Protein AF-A0A929K4P6-F1 (afdb_monomer)

pLDDT: mean 83.2, std 11.16, range [53.88, 97.88]

Nearest PDB structures (foldseek):
  6h2f-assembly1_I  TM=7.106E-01  e=4.261E-01  Aeromonas hydrophila subsp. hydrophila AL09-71
  7a0g-assembly1_JJJ  TM=7.271E-01  e=5.398E-01  Serratia marcescens
  7a0g-assembly1_III  TM=6.848E-01  e=7.255E-01  Serratia marcescens
  6grj-assembly1_B  TM=7.106E-01  e=1.164E+00  Aeromonas hydrophila
  6grj-assembly1_I  TM=6.570E-01  e=1.311E+00  Aeromonas hydrophila

Secondary structure (DSSP, 8-state):
-HHHHHHTT----PPP------S----S-HHHHHHHHHHHHHHHHHHH-HHHHHHHHHHHHHHHHHHHHHHHHHHHHTTS---HHHHHHHHHHHHHHHHHHHHHHHHHHHHHHHHHHHHHHTT-

Mean predicted aligned error: 12.45 Å

Solvent-accessible surface area (backbone atoms only — not comparable to full-atom values): 6879 Å² total; per-residue (Å²): 109,69,71,61,38,53,77,70,72,48,90,82,81,89,77,91,77,91,79,82,80,89,71,82,78,76,90,63,58,66,65,64,56,51,54,50,52,51,51,52,51,51,53,52,43,46,70,76,41,23,36,61,52,27,32,50,56,8,49,52,32,30,51,53,10,50,54,34,39,51,49,27,53,52,40,37,73,70,71,74,46,72,48,58,71,46,41,52,49,13,51,50,29,32,52,54,8,50,52,32,31,51,51,8,51,52,48,38,54,54,53,51,53,50,55,55,52,54,59,50,62,76,73,108

Radius of gyration: 24.53 Å; Cα contacts (8 Å, |Δi|>4): 91; chains: 1; bounding box: 63×46×62 Å

Foldseek 3Di:
DVVVCVVVVHDDDDDDDDDDPPDDDDPDDPVVVVVVVVVVVLVVCCLPQVLVSLLVQLVVLLVQLVVLVVVQVVCCVVVVHGPVVSPVSSVVSNVSSVVSNVRSVVVVVVSVVVVVVVVVVVVD

Structure (mmCIF, N/CA/C/O backbone):
data_AF-A0A929K4P6-F1
#
_entry.id   AF-A0A929K4P6-F1
#
loop_
_atom_site.group_PDB
_atom_site.id
_atom_site.type_symbol
_atom_site.label_atom_id
_atom_site.label_alt_id
_atom_site.label_comp_id
_atom_site.label_asym_id
_atom_site.label_entity_id
_atom_site.label_seq_id
_atom_site.pdbx_PDB_ins_code
_atom_site.Cartn_x
_atom_site.Cartn_y
_atom_site.Cartn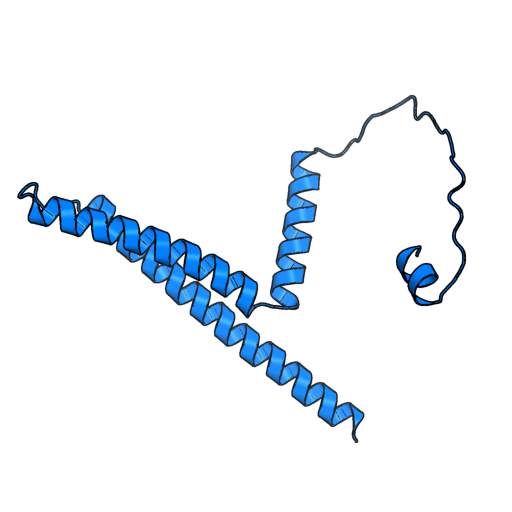_z
_atom_site.occupancy
_atom_site.B_iso_or_equiv
_atom_site.auth_seq_id
_atom_site.auth_comp_id
_atom_site.auth_asym_id
_atom_site.auth_atom_id
_atom_site.pdbx_PDB_model_num
ATOM 1 N N . MET A 1 1 ? -31.227 3.322 16.345 1.00 60.78 1 MET A N 1
ATOM 2 C CA . MET A 1 1 ? -32.558 3.074 16.945 1.00 60.78 1 MET A CA 1
ATOM 3 C C . MET A 1 1 ? -33.357 2.072 16.121 1.00 60.78 1 MET A C 1
ATOM 5 O O . MET A 1 1 ? -33.626 1.005 16.651 1.00 60.78 1 MET A O 1
ATOM 9 N N . ILE A 1 2 ? -33.611 2.322 14.829 1.00 78.75 2 ILE A N 1
ATOM 10 C CA . ILE A 1 2 ? -34.329 1.381 13.936 1.00 78.75 2 ILE A CA 1
ATOM 11 C C . ILE A 1 2 ? -33.655 -0.003 13.882 1.00 78.75 2 ILE A C 1
ATOM 13 O O . ILE A 1 2 ? -34.293 -1.013 14.146 1.00 78.75 2 ILE A O 1
ATOM 17 N N . TYR A 1 3 ? -32.331 -0.038 13.702 1.00 79.75 3 TYR A N 1
ATOM 18 C CA . TYR A 1 3 ? -31.545 -1.281 13.723 1.00 79.75 3 TYR A CA 1
ATOM 19 C C . TYR A 1 3 ? -31.709 -2.116 15.012 1.00 79.75 3 TYR A C 1
ATOM 21 O O . TYR A 1 3 ? -31.712 -3.344 14.975 1.00 79.75 3 TYR A O 1
ATOM 29 N N . LEU A 1 4 ? -31.851 -1.465 16.175 1.00 82.19 4 LEU A N 1
ATOM 30 C CA . LEU A 1 4 ? -32.045 -2.170 17.447 1.00 82.19 4 LEU A CA 1
ATOM 31 C C . LEU A 1 4 ? -33.459 -2.755 17.555 1.00 82.19 4 LEU A C 1
ATOM 33 O O . LEU A 1 4 ? -33.615 -3.838 18.115 1.00 82.19 4 LEU A O 1
ATOM 37 N N . ALA A 1 5 ? -34.459 -2.042 17.031 1.00 80.06 5 ALA A N 1
ATOM 38 C CA . ALA A 1 5 ? -35.856 -2.458 17.035 1.00 80.06 5 ALA A CA 1
ATOM 39 C C . ALA A 1 5 ? -36.081 -3.681 16.131 1.00 80.06 5 ALA A C 1
ATOM 41 O O . ALA A 1 5 ? -36.715 -4.646 16.553 1.00 80.06 5 ALA A O 1
ATOM 42 N N . GLU A 1 6 ? -35.457 -3.695 14.951 1.00 81.81 6 GLU A N 1
ATOM 43 C CA . GLU A 1 6 ? -35.476 -4.839 14.034 1.00 81.81 6 GLU A CA 1
ATOM 44 C C . GLU A 1 6 ? -34.828 -6.081 14.663 1.00 81.81 6 GLU A C 1
ATOM 46 O O . GLU A 1 6 ? -35.402 -7.169 14.643 1.00 81.81 6 GLU A O 1
ATOM 51 N N . LYS A 1 7 ? -33.679 -5.911 15.334 1.00 86.81 7 LYS A N 1
ATOM 52 C CA . LYS A 1 7 ? -32.985 -7.010 16.024 1.00 86.81 7 LYS A CA 1
ATOM 53 C C . LYS A 1 7 ? -33.816 -7.648 17.152 1.00 86.81 7 LYS A C 1
ATOM 55 O O . LYS A 1 7 ? -33.564 -8.795 17.507 1.00 86.81 7 LYS A O 1
ATOM 60 N N . HIS A 1 8 ? -34.791 -6.925 17.706 1.00 89.62 8 HIS A N 1
ATOM 61 C CA . HIS A 1 8 ? -35.705 -7.410 18.749 1.00 89.62 8 HIS A CA 1
ATOM 62 C C . HIS A 1 8 ? -37.107 -7.755 18.211 1.00 89.62 8 HIS A C 1
ATOM 64 O O . HIS A 1 8 ? -38.025 -7.968 19.000 1.00 89.62 8 HIS A O 1
ATOM 70 N N . GLY A 1 9 ? -37.287 -7.819 16.886 1.00 86.50 9 GLY A N 1
ATOM 71 C CA . GLY A 1 9 ? -38.547 -8.230 16.258 1.00 86.50 9 GLY A CA 1
ATOM 72 C C . GLY A 1 9 ? -39.690 -7.222 16.409 1.00 86.50 9 GLY A C 1
ATOM 73 O O . GLY A 1 9 ? -40.858 -7.593 16.303 1.00 86.50 9 GLY A O 1
ATOM 74 N N . LEU A 1 10 ? -39.378 -5.952 16.674 1.00 87.38 10 LEU A N 1
ATOM 75 C CA . LEU A 1 10 ? -40.381 -4.906 16.833 1.00 87.38 10 LEU A CA 1
ATOM 76 C C . LEU A 1 10 ? -40.861 -4.405 15.467 1.00 87.38 10 LEU A C 1
ATOM 78 O O . LEU A 1 10 ? -40.076 -4.140 14.554 1.00 87.38 10 LEU A O 1
ATOM 82 N N . LYS A 1 11 ? -42.181 -4.256 15.333 1.00 81.81 11 LYS A N 1
ATOM 83 C CA . LYS A 1 11 ? -42.820 -3.772 14.109 1.00 81.81 11 LYS A CA 1
ATOM 84 C C . LYS A 1 11 ? -42.604 -2.263 13.994 1.00 81.81 11 LYS A C 1
ATOM 86 O O . LYS A 1 11 ? -43.026 -1.513 14.870 1.00 81.81 11 LYS A O 1
ATOM 91 N N . THR A 1 12 ? -41.949 -1.831 12.922 1.00 80.81 12 THR A N 1
ATOM 92 C CA . THR A 1 12 ? -41.622 -0.417 12.698 1.00 80.81 12 THR A CA 1
ATOM 93 C C . THR A 1 12 ? -42.494 0.122 11.567 1.00 80.81 12 THR A C 1
ATOM 95 O O . THR A 1 12 ? -42.672 -0.552 10.555 1.00 80.81 12 THR A O 1
ATOM 98 N N . ILE A 1 13 ? -43.064 1.310 11.752 1.00 85.00 13 ILE A N 1
ATOM 99 C CA . ILE A 1 13 ? -43.813 2.046 10.731 1.00 85.00 13 ILE A CA 1
ATOM 100 C C . ILE A 1 13 ? -43.162 3.418 10.585 1.00 85.00 13 ILE A C 1
ATOM 102 O O . ILE A 1 13 ? -43.015 4.141 11.568 1.00 85.00 13 ILE A O 1
ATOM 106 N N . GLU A 1 14 ? -42.754 3.758 9.366 1.00 79.69 14 GLU A N 1
ATOM 107 C CA . GLU A 1 14 ? -42.312 5.110 9.039 1.00 79.69 14 GLU A CA 1
ATOM 108 C C . GLU A 1 14 ? -43.537 5.951 8.687 1.00 79.69 14 GLU A C 1
ATOM 110 O O . GLU A 1 14 ? -44.310 5.611 7.791 1.00 79.69 14 GLU A O 1
ATOM 115 N N . VAL A 1 15 ? -43.735 7.037 9.429 1.00 85.38 15 VAL A N 1
ATOM 116 C CA . VAL A 1 15 ? -44.762 8.032 9.130 1.00 85.38 15 VAL A CA 1
ATOM 117 C C . VAL A 1 15 ? -44.077 9.145 8.339 1.00 85.38 15 VAL A C 1
ATOM 119 O O . VAL A 1 15 ? -43.121 9.726 8.855 1.00 85.38 15 VAL A O 1
ATOM 122 N N . PRO A 1 16 ? -44.507 9.441 7.101 1.00 74.38 16 PRO A N 1
ATOM 123 C CA . PRO A 1 16 ? -43.913 10.519 6.326 1.00 74.38 16 PRO A CA 1
ATOM 124 C C . PRO A 1 16 ? -44.224 11.862 6.992 1.00 74.38 16 PRO A C 1
ATOM 126 O O . PRO A 1 16 ? -45.382 12.178 7.264 1.00 74.38 16 PRO A O 1
ATOM 129 N N . ILE A 1 17 ? -43.183 12.649 7.251 1.00 75.38 17 ILE A N 1
ATOM 130 C CA . ILE A 1 17 ? -43.285 14.009 7.781 1.00 75.38 17 ILE A CA 1
ATOM 131 C C . ILE A 1 17 ? -42.775 14.943 6.685 1.00 75.38 17 ILE A C 1
ATOM 133 O O . ILE A 1 17 ? -41.642 14.801 6.228 1.00 75.38 17 ILE A O 1
ATOM 137 N N . THR A 1 18 ? -43.615 15.881 6.250 1.00 69.12 18 THR A N 1
ATOM 138 C CA . THR A 1 18 ? -43.253 16.883 5.241 1.00 69.12 18 THR A CA 1
ATOM 139 C C . THR A 1 18 ? -42.921 18.192 5.946 1.00 69.12 18 THR A C 1
ATOM 141 O O . THR A 1 18 ? -43.794 19.032 6.141 1.00 69.12 18 THR A O 1
ATOM 144 N N . GLU A 1 19 ? -41.660 18.370 6.336 1.00 70.38 19 GLU A N 1
ATOM 145 C CA . GLU A 1 19 ? -41.123 19.682 6.709 1.00 70.38 19 GLU A CA 1
ATOM 146 C C . GLU A 1 19 ? -40.286 20.221 5.552 1.00 70.38 19 GLU A C 1
ATOM 148 O O . GLU A 1 19 ? -39.235 19.683 5.207 1.00 70.38 19 GLU A O 1
ATOM 153 N N . ILE A 1 20 ? -40.781 21.284 4.921 1.00 63.56 20 ILE A N 1
ATOM 154 C CA . ILE A 1 20 ? -40.048 22.009 3.887 1.00 63.56 20 ILE A CA 1
ATOM 155 C C . ILE A 1 20 ? -39.247 23.090 4.611 1.00 63.56 20 ILE A C 1
ATOM 157 O O . ILE A 1 20 ? -39.801 24.107 5.021 1.00 63.56 20 ILE A O 1
ATOM 161 N N . TYR A 1 21 ? -37.951 22.855 4.802 1.00 64.69 21 TYR A N 1
ATOM 162 C CA . TYR A 1 21 ? -37.025 23.861 5.319 1.00 64.69 21 TYR A CA 1
ATOM 163 C C . TYR A 1 21 ? -36.786 24.903 4.216 1.00 64.69 21 TYR A C 1
ATOM 165 O O . TYR A 1 21 ? -36.130 24.615 3.217 1.00 64.69 21 TYR A O 1
ATOM 173 N N . VAL A 1 22 ? -37.404 26.081 4.354 1.00 65.31 22 VAL A N 1
ATOM 174 C CA . VAL A 1 22 ? -37.420 27.141 3.323 1.00 65.31 22 VAL A CA 1
ATOM 175 C C . VAL A 1 22 ? -36.183 28.052 3.400 1.00 65.31 22 VAL A C 1
ATOM 177 O O . VAL A 1 22 ? -35.913 28.788 2.456 1.00 65.31 22 VAL A O 1
ATOM 180 N N . GLU A 1 23 ? -35.387 27.972 4.470 1.00 59.94 23 GLU A N 1
ATOM 181 C CA . GLU A 1 23 ? -34.162 28.763 4.637 1.00 59.94 23 GLU A CA 1
ATOM 182 C C . GLU A 1 23 ? -32.949 27.891 4.992 1.00 59.94 23 GLU A C 1
ATOM 184 O O . GLU A 1 23 ? -33.034 26.967 5.800 1.00 59.94 23 GLU A O 1
ATOM 189 N N . ASP A 1 24 ? -31.832 28.228 4.340 1.00 53.88 24 ASP A N 1
ATOM 190 C CA . ASP A 1 24 ? -30.463 27.721 4.478 1.00 53.88 24 ASP A CA 1
ATOM 191 C C . ASP A 1 24 ? -30.223 26.224 4.225 1.00 53.88 24 ASP A C 1
ATOM 193 O O . ASP A 1 24 ? -30.170 25.374 5.115 1.00 53.88 24 ASP A O 1
ATOM 197 N N . GLY A 1 25 ? -29.936 25.912 2.956 1.00 61.50 25 GLY A N 1
ATOM 198 C CA . GLY A 1 25 ? -29.283 24.661 2.581 1.00 61.50 25 GLY A CA 1
ATOM 199 C C . GLY A 1 25 ? -27.957 24.468 3.329 1.00 61.50 25 GLY A C 1
ATOM 200 O O . GLY A 1 25 ? -27.205 25.418 3.525 1.00 61.50 25 GLY A O 1
ATOM 201 N N . SER A 1 26 ? -27.694 23.218 3.737 1.00 55.50 26 SER A N 1
ATOM 202 C CA . SER A 1 26 ? -26.500 22.721 4.449 1.00 55.50 26 SER A CA 1
ATOM 203 C C . SER A 1 26 ? -25.325 23.710 4.537 1.00 55.50 26 SER A C 1
ATOM 205 O O . SER A 1 26 ? -24.528 23.836 3.608 1.00 55.50 26 SER A O 1
ATOM 207 N N . THR A 1 27 ? -25.145 24.322 5.710 1.00 58.00 27 THR A N 1
ATOM 208 C CA . THR A 1 27 ? -24.019 25.214 6.055 1.00 58.00 27 THR A CA 1
ATOM 209 C C . THR A 1 27 ? -22.653 24.515 6.104 1.00 58.00 27 THR A C 1
ATOM 211 O O . THR A 1 27 ? -21.620 25.174 6.254 1.00 58.00 27 THR A O 1
ATOM 214 N N . LEU A 1 28 ? -22.594 23.183 5.968 1.00 59.06 28 LEU A N 1
ATOM 215 C CA . LEU A 1 28 ? -21.334 22.446 5.884 1.00 59.06 28 LEU A CA 1
ATOM 216 C C . LEU A 1 28 ? -20.863 22.271 4.440 1.00 59.06 28 LEU A C 1
ATOM 218 O O . LEU A 1 28 ? -21.568 21.715 3.603 1.00 59.06 28 LEU A O 1
ATOM 222 N N . ASN A 1 29 ? -19.604 22.656 4.199 1.00 68.75 29 ASN A N 1
ATOM 223 C CA . ASN A 1 29 ? -18.884 22.376 2.960 1.00 68.75 29 ASN A CA 1
ATOM 224 C C . ASN A 1 29 ? -18.955 20.861 2.646 1.00 68.75 29 ASN A C 1
ATOM 226 O O . ASN A 1 29 ? -18.382 20.076 3.415 1.00 68.75 29 ASN A O 1
ATOM 230 N N . PRO A 1 30 ? -19.608 20.442 1.542 1.00 69.56 30 PRO A N 1
ATOM 231 C CA . PRO A 1 30 ? -19.826 19.034 1.197 1.00 69.56 30 PRO A CA 1
ATOM 232 C C . PRO A 1 30 ? -18.534 18.217 1.166 1.00 69.56 30 PRO A C 1
ATOM 234 O O . PRO A 1 30 ? -18.504 17.067 1.600 1.00 69.56 30 PRO A O 1
ATOM 237 N N . TRP A 1 31 ? -17.433 18.842 0.743 1.00 70.50 31 TRP A N 1
ATOM 238 C CA . TRP A 1 31 ? -16.106 18.235 0.752 1.00 70.50 31 TRP A CA 1
ATOM 239 C C . TRP A 1 31 ? -15.620 17.941 2.171 1.00 70.5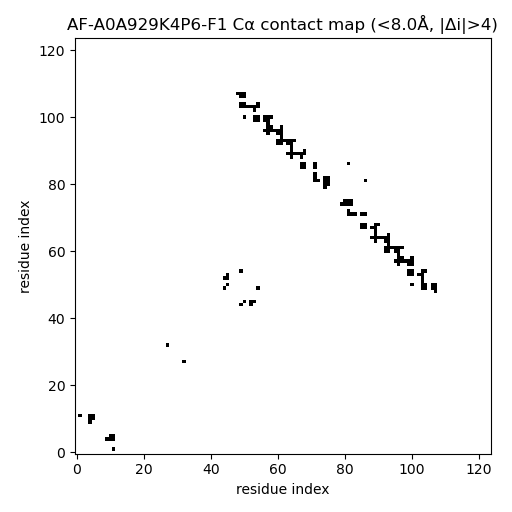0 31 TRP A C 1
ATOM 241 O O . TRP A 1 31 ? -15.217 16.819 2.467 1.00 70.50 31 TRP A O 1
ATOM 251 N N . ARG A 1 32 ? -15.708 18.919 3.082 1.00 69.06 32 ARG A N 1
ATOM 252 C CA . ARG A 1 32 ? -15.272 18.753 4.479 1.00 69.06 32 ARG A CA 1
ATOM 253 C C . ARG A 1 32 ? -16.106 17.691 5.194 1.00 69.06 32 ARG A C 1
ATOM 255 O O . ARG A 1 32 ? -15.562 16.906 5.966 1.00 69.06 32 ARG A O 1
ATOM 262 N N . HIS A 1 33 ? -17.408 17.654 4.918 1.00 68.44 33 HIS A N 1
ATOM 263 C CA . HIS A 1 33 ? -18.301 16.679 5.532 1.00 68.44 33 HIS A CA 1
ATOM 264 C C . HIS A 1 33 ? -18.078 15.262 4.981 1.00 68.44 33 HIS A C 1
ATOM 266 O O . HIS A 1 33 ? -18.007 14.309 5.757 1.00 68.44 33 HIS A O 1
ATOM 272 N N . GLY A 1 34 ? -17.888 15.132 3.663 1.00 71.25 34 GLY A N 1
ATOM 273 C CA . GLY A 1 34 ? -17.590 13.860 3.004 1.00 71.25 34 GLY A CA 1
ATOM 274 C C . GLY A 1 34 ? -16.248 13.259 3.434 1.00 71.25 34 GLY A C 1
ATOM 275 O O . GLY A 1 34 ? -16.192 12.084 3.800 1.00 71.25 34 GLY A O 1
ATOM 276 N N . PHE A 1 35 ? -15.178 14.063 3.473 1.00 77.94 35 PHE A N 1
ATOM 277 C CA . PHE A 1 35 ? -13.867 13.615 3.963 1.00 77.94 35 PHE A CA 1
ATOM 278 C C . PHE A 1 35 ? -13.884 13.257 5.456 1.00 77.94 35 PHE A C 1
ATOM 280 O O . PHE A 1 35 ? -13.203 12.312 5.854 1.00 77.94 35 PHE A O 1
ATOM 287 N N . GLY A 1 36 ? -14.690 13.951 6.270 1.00 74.06 36 GLY A N 1
ATOM 288 C CA . GLY A 1 36 ? -14.899 13.596 7.676 1.00 74.06 36 GLY A CA 1
ATOM 289 C C . GLY A 1 36 ? -15.460 12.181 7.836 1.00 74.06 36 GLY A C 1
ATOM 290 O O . GLY A 1 36 ? -14.894 11.371 8.569 1.00 74.06 36 GLY A O 1
ATOM 291 N N . ASN A 1 37 ? -16.505 11.847 7.073 1.00 77.12 37 ASN A N 1
ATOM 292 C CA . ASN A 1 37 ? -17.133 10.525 7.127 1.00 77.12 37 ASN A CA 1
ATOM 293 C C . ASN A 1 37 ? -16.198 9.411 6.623 1.00 77.12 37 ASN A C 1
ATOM 295 O O . ASN A 1 37 ? -16.134 8.343 7.232 1.00 77.12 37 ASN A O 1
ATOM 299 N N . LEU A 1 38 ? -15.436 9.659 5.550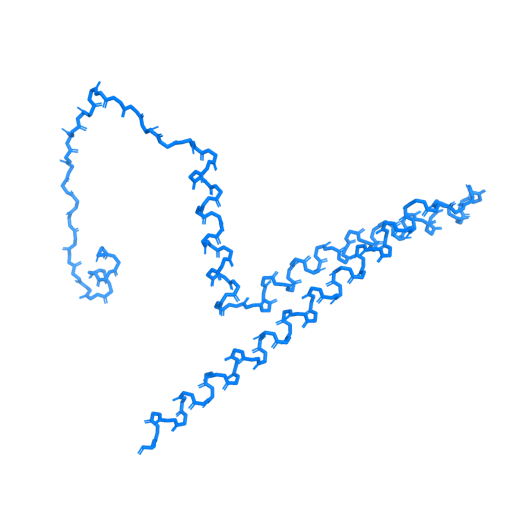 1.00 75.00 38 LEU A N 1
ATOM 300 C CA . LEU A 1 38 ? -14.413 8.725 5.058 1.00 75.00 38 LEU A CA 1
ATOM 301 C C . LEU A 1 38 ? -13.339 8.449 6.116 1.00 75.00 38 LEU A C 1
ATOM 303 O O . LEU A 1 38 ? -12.997 7.290 6.347 1.00 75.00 38 LEU A O 1
ATOM 307 N N . GLY A 1 39 ? -12.852 9.492 6.793 1.00 75.81 39 GLY A N 1
ATOM 308 C CA . GLY A 1 39 ? -11.892 9.357 7.888 1.00 75.81 39 GLY A CA 1
ATOM 309 C C . GLY A 1 39 ? -12.429 8.494 9.032 1.00 75.81 39 GLY A C 1
ATOM 310 O O . GLY A 1 39 ? -11.724 7.609 9.515 1.00 75.81 39 GLY A O 1
ATOM 311 N N . THR A 1 40 ? -13.698 8.680 9.414 1.00 75.75 40 THR A N 1
ATOM 312 C CA . THR A 1 40 ? -14.349 7.845 10.434 1.00 75.75 40 THR A CA 1
ATOM 313 C C . THR A 1 40 ? -14.444 6.384 10.001 1.00 75.75 40 THR A C 1
ATOM 315 O O . THR A 1 40 ? -14.123 5.504 10.794 1.00 75.75 40 THR A O 1
ATOM 318 N N . ILE A 1 41 ? -14.829 6.106 8.751 1.00 75.38 41 ILE A N 1
ATOM 319 C CA . ILE A 1 41 ? -14.919 4.733 8.228 1.00 75.38 41 ILE A CA 1
ATOM 320 C C . ILE A 1 41 ? -13.538 4.071 8.209 1.00 75.38 41 ILE A C 1
ATOM 322 O O . ILE A 1 41 ? -13.401 2.936 8.663 1.00 75.38 41 ILE A O 1
ATOM 326 N N . ILE A 1 42 ? -12.510 4.780 7.733 1.00 74.19 42 ILE A N 1
ATOM 327 C CA . ILE A 1 42 ? -11.129 4.284 7.703 1.00 74.19 42 ILE A CA 1
ATOM 328 C C . ILE A 1 42 ? -10.643 3.960 9.117 1.00 74.19 42 ILE A C 1
ATOM 330 O O . ILE A 1 42 ? -10.116 2.871 9.341 1.00 74.19 42 ILE A O 1
ATOM 334 N N . ALA A 1 43 ? -10.869 4.859 10.079 1.00 74.25 43 ALA A N 1
ATOM 335 C CA . ALA A 1 43 ? -10.500 4.631 11.474 1.00 74.25 43 ALA A CA 1
ATOM 336 C C . ALA A 1 43 ? -11.197 3.384 12.041 1.00 74.25 43 ALA A C 1
ATOM 338 O O . ALA A 1 43 ? -10.551 2.516 12.626 1.00 74.25 43 ALA A O 1
ATOM 339 N N . TRP A 1 44 ? -12.498 3.241 11.785 1.00 74.00 44 TRP A N 1
ATOM 340 C CA . TRP A 1 44 ? -13.290 2.119 12.284 1.00 74.00 44 TRP A CA 1
ATOM 341 C C . TRP A 1 44 ? -12.893 0.773 11.662 1.00 74.00 44 TRP A C 1
ATOM 343 O O . TRP A 1 44 ? -12.832 -0.250 12.347 1.00 74.00 44 TRP A O 1
ATOM 353 N N . VAL A 1 45 ? -12.605 0.758 10.358 1.00 70.06 45 VAL A N 1
ATOM 354 C CA . VAL A 1 45 ? -12.137 -0.439 9.646 1.00 70.06 45 VAL A CA 1
ATOM 355 C C . VAL A 1 45 ? -10.726 -0.815 10.099 1.00 70.06 45 VAL A C 1
ATOM 357 O O . VAL A 1 45 ? -10.469 -1.995 10.344 1.00 70.06 45 VAL A O 1
ATOM 360 N N . SER A 1 46 ? -9.842 0.171 10.276 1.00 69.06 46 SER A N 1
ATOM 361 C CA . SER A 1 46 ? -8.498 -0.042 10.817 1.00 69.06 46 SER A CA 1
ATOM 362 C C . SER A 1 46 ? -8.533 -0.614 12.236 1.00 69.06 46 SER A C 1
ATOM 364 O O . SER A 1 46 ? -7.655 -1.392 12.594 1.00 69.06 46 SER A O 1
ATOM 366 N N . GLU A 1 47 ? -9.532 -0.255 13.042 1.00 71.94 47 GLU A N 1
ATOM 367 C CA . GLU A 1 47 ? -9.672 -0.753 14.411 1.00 71.94 47 GLU A CA 1
ATOM 368 C C . GLU A 1 47 ? -10.269 -2.166 14.463 1.00 71.94 47 GLU A C 1
ATOM 370 O O . GLU A 1 47 ? -9.815 -3.005 15.240 1.00 71.94 47 GLU A O 1
ATOM 375 N N . LYS A 1 48 ? -11.252 -2.470 13.605 1.00 73.44 48 LYS A N 1
ATOM 376 C CA . LYS A 1 48 ? -11.911 -3.785 13.602 1.00 73.44 48 LYS A CA 1
ATOM 377 C C . LYS A 1 48 ? -11.172 -4.868 12.830 1.00 73.44 48 LYS A C 1
ATOM 379 O O . LYS A 1 48 ? -11.248 -6.031 13.218 1.00 73.44 48 LYS A O 1
ATOM 384 N N . ARG A 1 49 ? -10.548 -4.534 11.697 1.00 80.06 49 ARG A N 1
ATOM 385 C CA . ARG A 1 49 ? -9.851 -5.491 10.819 1.00 80.06 49 ARG A CA 1
ATOM 386 C C . ARG A 1 49 ? -8.597 -4.854 10.210 1.00 80.06 49 ARG A C 1
ATOM 388 O O . ARG A 1 49 ? -8.536 -4.675 8.990 1.00 80.06 49 ARG A O 1
ATOM 395 N N . PRO A 1 50 ? -7.579 -4.555 11.037 1.00 78.25 50 PRO A N 1
ATOM 396 C CA . PRO A 1 50 ? -6.359 -3.884 10.591 1.00 78.25 50 PRO A CA 1
ATOM 397 C C . PRO A 1 50 ? -5.657 -4.618 9.443 1.00 78.25 50 PRO A C 1
ATOM 399 O O . PRO A 1 50 ? -5.233 -3.982 8.480 1.00 78.25 50 PRO A O 1
ATOM 402 N N . LEU A 1 51 ? -5.605 -5.957 9.489 1.00 84.38 51 LEU A N 1
ATOM 403 C CA . LEU A 1 51 ? -4.981 -6.763 8.437 1.00 84.38 51 LEU A CA 1
ATOM 404 C C . LEU A 1 51 ? -5.613 -6.535 7.065 1.00 84.38 51 LEU A C 1
ATOM 406 O O . LEU A 1 51 ? -4.910 -6.463 6.065 1.00 84.38 51 LEU A O 1
ATOM 410 N N . PHE A 1 52 ? -6.940 -6.424 7.009 1.00 84.12 52 PHE A N 1
ATOM 411 C CA . PHE A 1 52 ? -7.649 -6.290 5.741 1.00 84.12 52 PHE A CA 1
ATOM 412 C C . PHE A 1 52 ? -7.393 -4.917 5.116 1.00 84.12 52 PHE A C 1
ATOM 414 O O . PHE A 1 52 ? -7.129 -4.824 3.922 1.00 84.12 52 PHE A O 1
ATOM 421 N N . PHE A 1 53 ? -7.395 -3.861 5.932 1.00 85.88 53 PHE A N 1
ATOM 422 C CA . PHE A 1 53 ? -7.152 -2.500 5.460 1.00 85.88 53 PHE A CA 1
ATOM 423 C C . PHE A 1 53 ? -5.715 -2.309 4.961 1.00 85.88 53 PHE A C 1
ATOM 425 O O . PHE A 1 53 ? -5.491 -1.984 3.794 1.00 85.88 53 PHE A O 1
ATOM 432 N N . PHE A 1 54 ? -4.734 -2.570 5.828 1.00 88.75 54 PHE A N 1
ATOM 433 C CA . PHE A 1 54 ? -3.317 -2.398 5.507 1.00 88.75 54 PHE A CA 1
ATOM 434 C C . PHE A 1 54 ? -2.804 -3.441 4.508 1.00 88.75 54 PHE A C 1
ATOM 436 O O . PHE A 1 54 ? -1.911 -3.141 3.714 1.00 88.75 54 PHE A O 1
ATOM 443 N N . GLY A 1 55 ? -3.384 -4.643 4.514 1.00 91.81 55 GLY A N 1
ATOM 444 C CA . GLY A 1 55 ? -3.090 -5.703 3.556 1.00 91.81 55 GLY A CA 1
ATOM 445 C C . GLY A 1 55 ? -3.559 -5.363 2.145 1.00 91.81 55 GLY A C 1
ATOM 446 O O . GLY A 1 55 ? -2.770 -5.487 1.214 1.00 91.81 55 GLY A O 1
ATOM 447 N N . ILE A 1 56 ? -4.795 -4.872 1.974 1.00 92.50 56 ILE A N 1
ATOM 448 C CA . ILE A 1 56 ? -5.290 -4.431 0.657 1.00 92.50 56 ILE A CA 1
ATOM 449 C C . ILE A 1 56 ? -4.505 -3.221 0.166 1.00 92.50 56 ILE A C 1
ATOM 451 O O . ILE A 1 56 ? -4.036 -3.230 -0.970 1.00 92.50 56 ILE A O 1
ATOM 455 N N . ALA A 1 57 ? -4.323 -2.204 1.012 1.00 91.94 57 ALA A N 1
ATOM 456 C CA . ALA A 1 57 ? -3.541 -1.027 0.644 1.00 91.94 57 ALA A CA 1
ATOM 457 C C . ALA A 1 57 ? -2.115 -1.423 0.229 1.00 91.94 57 ALA A C 1
ATOM 459 O O . ALA A 1 57 ? -1.633 -1.008 -0.825 1.00 91.94 57 ALA A O 1
ATOM 460 N N . GLY A 1 58 ? -1.477 -2.302 1.009 1.00 95.19 58 GLY A N 1
ATOM 461 C CA . GLY A 1 58 ? -0.156 -2.835 0.707 1.00 95.19 58 GLY A CA 1
ATOM 462 C C . GLY A 1 58 ? -0.122 -3.611 -0.609 1.00 95.19 58 GLY A C 1
ATOM 463 O O . GLY A 1 58 ? 0.746 -3.363 -1.439 1.00 95.19 58 GLY A O 1
ATOM 464 N N . ALA A 1 59 ? -1.103 -4.486 -0.844 1.00 95.88 59 ALA A N 1
ATOM 465 C CA . ALA A 1 59 ? -1.213 -5.274 -2.071 1.00 95.88 59 ALA A CA 1
ATOM 466 C C . ALA A 1 59 ? -1.366 -4.390 -3.310 1.00 95.88 59 ALA A C 1
ATOM 468 O O . ALA A 1 59 ? -0.694 -4.631 -4.310 1.00 95.88 59 ALA A O 1
ATOM 469 N N . VAL A 1 60 ? -2.191 -3.343 -3.235 1.00 96.94 60 VAL A N 1
ATOM 470 C CA . VAL A 1 60 ? -2.356 -2.375 -4.327 1.00 96.94 60 VAL A CA 1
ATOM 471 C C . VAL A 1 60 ? -1.019 -1.712 -4.660 1.00 96.94 60 VAL A C 1
ATOM 473 O O . VAL A 1 60 ? -0.615 -1.715 -5.823 1.00 96.94 60 VAL A O 1
ATOM 476 N N . PHE A 1 61 ? -0.290 -1.212 -3.658 1.00 96.75 61 PHE A N 1
ATOM 477 C CA . PHE A 1 61 ? 1.019 -0.597 -3.888 1.00 96.75 61 PHE A CA 1
ATOM 478 C C . PHE A 1 61 ? 2.051 -1.588 -4.436 1.00 96.75 61 PHE A C 1
ATOM 480 O O . PHE A 1 61 ? 2.762 -1.261 -5.386 1.00 96.75 61 PHE A O 1
ATOM 487 N N . THR A 1 62 ? 2.099 -2.814 -3.912 1.00 97.06 62 THR A N 1
ATOM 488 C CA . THR A 1 62 ? 3.003 -3.851 -4.420 1.00 97.06 62 THR A CA 1
ATOM 489 C C . THR A 1 62 ? 2.684 -4.217 -5.869 1.00 97.06 62 THR A C 1
ATOM 491 O O . THR A 1 62 ? 3.605 -4.305 -6.674 1.00 97.06 62 THR A O 1
ATOM 494 N N . ILE A 1 63 ? 1.408 -4.369 -6.242 1.00 97.88 63 ILE A N 1
ATOM 495 C CA . ILE A 1 63 ? 0.999 -4.668 -7.625 1.00 97.88 63 ILE A CA 1
ATOM 496 C C . ILE A 1 63 ? 1.412 -3.535 -8.569 1.00 97.88 63 ILE A C 1
ATOM 498 O O . ILE A 1 63 ? 2.000 -3.801 -9.616 1.00 97.88 63 ILE A O 1
ATOM 502 N N . ILE A 1 64 ? 1.165 -2.276 -8.191 1.00 97.50 64 ILE A N 1
ATOM 503 C CA . ILE A 1 64 ? 1.590 -1.110 -8.982 1.00 97.50 64 ILE A CA 1
ATOM 504 C C . ILE A 1 64 ? 3.112 -1.115 -9.161 1.00 97.50 64 ILE A C 1
ATOM 506 O O . ILE A 1 64 ? 3.607 -0.958 -10.278 1.00 97.50 64 ILE A O 1
ATOM 510 N N . GLY A 1 65 ? 3.853 -1.353 -8.078 1.00 96.75 65 GLY A N 1
ATOM 511 C CA . GLY A 1 65 ? 5.305 -1.466 -8.119 1.00 96.75 65 GLY A CA 1
ATOM 512 C C . GLY A 1 65 ? 5.781 -2.591 -9.041 1.00 96.75 65 GLY A C 1
ATOM 513 O O . GLY A 1 65 ? 6.653 -2.362 -9.870 1.00 96.75 65 GLY A O 1
ATOM 514 N N . LEU A 1 66 ? 5.163 -3.773 -8.986 1.00 97.12 66 LEU A N 1
ATOM 515 C CA . LEU A 1 66 ? 5.499 -4.901 -9.863 1.00 97.12 66 LEU A CA 1
ATOM 516 C C . LEU A 1 66 ? 5.226 -4.604 -11.342 1.00 97.12 66 LEU A C 1
ATOM 518 O O . LEU A 1 66 ? 6.040 -4.970 -12.187 1.00 97.12 66 LEU A O 1
ATOM 522 N N . ILE A 1 67 ? 4.126 -3.919 -11.665 1.00 96.56 67 ILE A N 1
ATOM 523 C CA . ILE A 1 67 ? 3.816 -3.508 -13.044 1.00 96.56 67 ILE A CA 1
ATOM 524 C C . ILE A 1 67 ? 4.886 -2.541 -13.566 1.00 96.56 67 ILE A C 1
ATOM 526 O O . ILE A 1 67 ? 5.386 -2.711 -14.680 1.00 96.56 67 ILE A O 1
ATOM 530 N N . LEU A 1 68 ? 5.278 -1.554 -12.753 1.00 95.00 68 LEU A N 1
ATOM 531 C CA . LEU A 1 68 ? 6.350 -0.618 -13.099 1.00 95.00 68 LEU A CA 1
ATOM 532 C C . LEU A 1 68 ? 7.692 -1.342 -13.263 1.00 95.00 68 LEU A C 1
ATOM 534 O O . LEU A 1 68 ? 8.398 -1.102 -14.241 1.00 95.00 68 LEU A O 1
ATOM 538 N N . GLY A 1 69 ? 8.022 -2.267 -12.362 1.00 94.50 69 GLY A N 1
ATOM 539 C CA . GLY A 1 69 ? 9.236 -3.077 -12.440 1.00 94.50 69 GLY A CA 1
ATOM 540 C C . GLY A 1 69 ? 9.277 -3.957 -13.690 1.00 94.50 69 GLY A C 1
ATOM 541 O O . GLY A 1 69 ? 10.292 -4.000 -14.383 1.00 94.50 69 GLY A O 1
ATOM 542 N N . ALA A 1 70 ? 8.157 -4.591 -14.043 1.00 94.88 70 ALA A N 1
ATOM 543 C CA . ALA A 1 70 ? 8.034 -5.368 -15.274 1.00 94.88 70 ALA A CA 1
ATOM 544 C C . ALA A 1 70 ? 8.230 -4.489 -16.520 1.00 94.88 70 ALA A C 1
ATOM 546 O O . ALA A 1 70 ? 8.920 -4.891 -17.458 1.00 94.88 70 ALA A O 1
ATOM 547 N N . ASN A 1 71 ? 7.688 -3.266 -16.513 1.00 92.81 71 ASN A N 1
ATOM 548 C CA . ASN A 1 71 ? 7.901 -2.306 -17.593 1.00 92.81 71 ASN A CA 1
ATOM 549 C C . ASN A 1 71 ? 9.385 -1.923 -17.729 1.00 92.81 71 ASN A C 1
ATOM 551 O O . ASN A 1 71 ? 9.919 -1.921 -18.835 1.00 92.81 71 ASN A O 1
ATOM 555 N N . VAL A 1 72 ?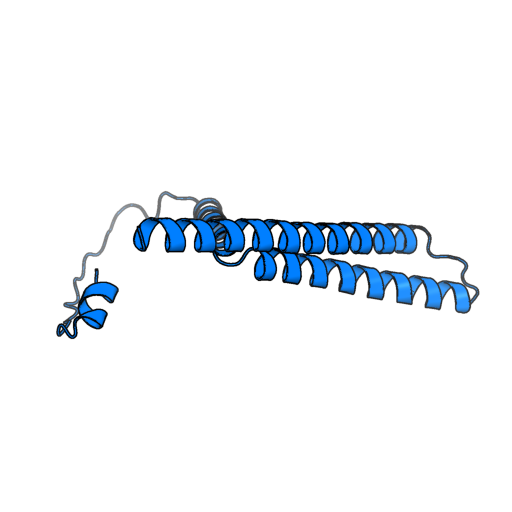 10.078 -1.688 -16.612 1.00 92.75 72 VAL A N 1
ATOM 556 C CA . VAL A 1 72 ? 11.520 -1.386 -16.604 1.00 92.75 72 VAL A CA 1
ATOM 557 C C . VAL A 1 72 ? 12.328 -2.529 -17.218 1.00 92.75 72 VAL A C 1
ATOM 559 O O . VAL A 1 72 ? 13.198 -2.271 -18.051 1.00 92.75 72 VAL A O 1
ATOM 562 N N . LEU A 1 73 ? 12.025 -3.779 -16.854 1.00 92.06 73 LEU A N 1
ATOM 563 C CA . LEU A 1 73 ? 12.685 -4.958 -17.424 1.00 92.06 73 LEU A CA 1
ATOM 564 C C . LEU A 1 73 ? 12.430 -5.078 -18.930 1.00 92.06 73 LEU A C 1
ATOM 566 O O . LEU A 1 73 ? 13.352 -5.365 -19.692 1.00 92.06 73 LEU A O 1
ATOM 570 N N . TYR A 1 74 ? 11.199 -4.807 -19.367 1.00 92.12 74 TYR A N 1
ATOM 571 C CA . TYR A 1 74 ? 10.843 -4.810 -20.782 1.00 92.12 74 TYR A CA 1
ATOM 572 C C . TYR A 1 74 ? 11.633 -3.759 -21.577 1.00 92.12 74 TYR A C 1
ATOM 574 O O . TYR A 1 74 ? 12.206 -4.072 -22.621 1.00 92.12 74 TYR A O 1
ATOM 582 N N . VAL A 1 75 ? 11.717 -2.524 -21.069 1.00 89.69 75 VAL A N 1
ATOM 583 C CA . VAL A 1 75 ? 12.459 -1.428 -21.718 1.00 89.69 75 VAL A CA 1
ATOM 584 C C . VAL A 1 75 ? 13.960 -1.724 -21.762 1.00 89.69 75 VAL A C 1
ATOM 586 O O . VAL A 1 75 ? 14.592 -1.507 -22.799 1.00 89.69 75 VAL A O 1
ATOM 589 N N . ALA A 1 76 ? 14.510 -2.275 -20.677 1.00 88.81 76 ALA A N 1
ATOM 590 C CA . ALA A 1 76 ? 15.911 -2.671 -20.606 1.00 88.81 76 ALA A CA 1
ATOM 591 C C . ALA A 1 76 ? 16.245 -3.774 -21.623 1.00 88.81 76 ALA A C 1
ATOM 593 O O . ALA A 1 76 ? 17.245 -3.668 -22.334 1.00 88.81 76 ALA A O 1
ATOM 594 N N . ASN A 1 77 ? 15.384 -4.789 -21.754 1.00 89.00 77 ASN A N 1
ATOM 595 C CA . ASN A 1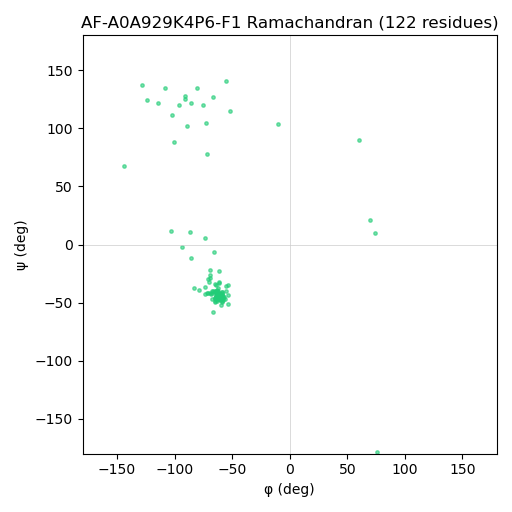 77 ? 15.577 -5.881 -22.711 1.00 89.00 77 ASN A CA 1
ATOM 596 C C . ASN A 1 77 ? 15.413 -5.431 -24.174 1.00 89.00 77 ASN A C 1
ATOM 598 O O . ASN A 1 77 ? 16.054 -5.973 -25.068 1.00 89.00 77 ASN A O 1
ATOM 602 N N . ALA A 1 78 ? 14.598 -4.403 -24.430 1.00 88.06 78 ALA A N 1
ATOM 603 C CA . ALA A 1 78 ? 14.421 -3.818 -25.760 1.00 88.06 78 ALA A CA 1
ATOM 604 C C . ALA A 1 78 ? 15.624 -2.970 -26.237 1.00 88.06 78 ALA A C 1
ATOM 606 O O . ALA A 1 78 ? 15.533 -2.309 -27.273 1.00 88.06 78 ALA A O 1
ATOM 607 N N . GLY A 1 79 ? 16.729 -2.932 -25.481 1.00 78.31 79 GLY A N 1
ATOM 608 C CA . GLY A 1 79 ? 17.939 -2.183 -25.833 1.00 78.31 79 GLY A CA 1
ATOM 609 C C . GLY A 1 79 ? 17.814 -0.665 -25.667 1.00 78.31 79 GLY A C 1
ATOM 610 O O . GLY A 1 79 ? 18.704 0.070 -26.082 1.00 78.31 79 GLY A O 1
ATOM 611 N N . ARG A 1 80 ? 16.731 -0.172 -25.045 1.00 74.00 80 ARG A N 1
ATOM 612 C CA . ARG A 1 80 ? 16.460 1.267 -24.854 1.00 74.00 80 ARG A CA 1
ATOM 613 C C . ARG A 1 80 ? 17.109 1.858 -23.592 1.00 74.00 80 ARG A C 1
ATOM 615 O O . ARG A 1 80 ? 16.800 2.985 -23.217 1.00 74.00 80 ARG A O 1
ATOM 622 N N . GLY A 1 81 ? 18.008 1.114 -22.944 1.00 78.69 81 GLY A N 1
ATOM 623 C CA . GLY A 1 81 ? 18.573 1.468 -21.641 1.00 78.69 81 GLY A CA 1
ATOM 624 C C . GLY A 1 81 ? 17.599 1.214 -20.485 1.00 78.69 81 GLY A C 1
ATOM 625 O O . GLY A 1 81 ? 16.496 0.707 -20.672 1.00 78.69 81 GLY A O 1
ATOM 626 N N . VAL A 1 82 ? 18.015 1.538 -19.259 1.00 80.38 82 VAL A N 1
ATOM 627 C CA . VAL A 1 82 ? 17.185 1.346 -18.059 1.00 80.38 82 VAL A CA 1
ATOM 628 C C . VAL A 1 82 ? 16.365 2.607 -17.800 1.00 80.38 82 VAL A C 1
ATOM 630 O O . VAL A 1 82 ? 16.920 3.693 -17.642 1.00 80.38 82 VAL A O 1
ATOM 633 N N . ALA A 1 83 ? 15.042 2.468 -17.699 1.00 86.31 83 ALA A N 1
ATOM 634 C CA . ALA A 1 83 ? 14.147 3.554 -17.304 1.00 86.31 83 ALA A CA 1
ATOM 635 C C . ALA A 1 83 ? 14.299 3.871 -15.801 1.00 86.31 83 ALA A C 1
ATOM 637 O O . ALA A 1 83 ? 13.473 3.467 -14.982 1.00 86.31 83 ALA A O 1
ATOM 638 N N . VAL A 1 84 ? 15.366 4.592 -15.434 1.00 89.56 84 VAL A N 1
ATOM 639 C CA . VAL A 1 84 ? 15.778 4.833 -14.036 1.00 89.56 84 VAL A CA 1
ATOM 640 C C . VAL A 1 84 ? 14.648 5.419 -13.181 1.00 89.56 84 VAL A C 1
ATOM 642 O O . VAL A 1 84 ? 14.416 4.942 -12.074 1.00 89.56 84 VAL A O 1
ATOM 645 N N . GLY A 1 85 ? 13.889 6.393 -13.695 1.00 90.25 85 GLY A N 1
ATOM 646 C CA . GLY A 1 85 ? 12.770 6.987 -12.952 1.00 90.25 85 GLY A CA 1
ATOM 647 C C . GLY A 1 85 ? 11.665 5.977 -12.615 1.00 90.25 85 GLY A C 1
ATOM 648 O O . GLY A 1 85 ? 11.197 5.921 -11.480 1.00 90.25 85 GLY A O 1
ATOM 649 N N . SER A 1 86 ? 11.297 5.122 -13.575 1.00 90.56 86 SER A N 1
ATOM 650 C CA . SER A 1 86 ? 10.308 4.055 -13.353 1.00 90.56 86 SER A CA 1
ATOM 651 C C . SER A 1 86 ? 10.851 2.949 -12.445 1.00 90.56 86 SER A C 1
ATOM 653 O O . SER A 1 86 ? 10.099 2.394 -11.649 1.00 90.56 86 SER A O 1
ATOM 655 N N . ALA A 1 87 ? 12.158 2.674 -12.500 1.00 92.62 87 ALA A N 1
ATOM 656 C CA . ALA A 1 87 ? 12.821 1.720 -11.612 1.00 92.62 87 ALA A CA 1
ATOM 657 C C . ALA A 1 87 ? 12.781 2.186 -10.150 1.00 92.62 87 ALA A C 1
ATOM 659 O O . ALA A 1 87 ? 12.399 1.422 -9.265 1.00 92.62 87 ALA A O 1
ATOM 660 N N . LEU A 1 88 ? 13.098 3.459 -9.898 1.00 95.75 88 LEU A N 1
ATOM 661 C CA . LEU A 1 88 ? 13.018 4.044 -8.559 1.00 95.75 88 LEU A CA 1
ATOM 662 C C . LEU A 1 88 ? 11.577 4.062 -8.038 1.00 95.75 88 LEU A C 1
ATOM 664 O O . LEU A 1 88 ? 11.336 3.660 -6.901 1.00 95.75 88 LEU A O 1
ATOM 668 N N . ALA A 1 89 ? 10.614 4.455 -8.878 1.00 95.31 89 ALA A N 1
ATOM 669 C CA . ALA A 1 89 ? 9.198 4.424 -8.518 1.00 95.31 89 ALA A CA 1
ATOM 670 C C . ALA A 1 89 ? 8.730 2.998 -8.175 1.00 95.31 89 ALA A C 1
ATOM 672 O O . ALA A 1 89 ? 8.095 2.795 -7.143 1.00 95.31 89 ALA A O 1
ATOM 673 N N . SER A 1 90 ? 9.099 2.004 -8.990 1.00 96.69 90 SER A N 1
ATOM 674 C CA . SER A 1 90 ? 8.818 0.585 -8.739 1.00 96.69 90 SER A CA 1
ATOM 675 C C . SER A 1 90 ? 9.304 0.149 -7.358 1.00 96.69 90 SE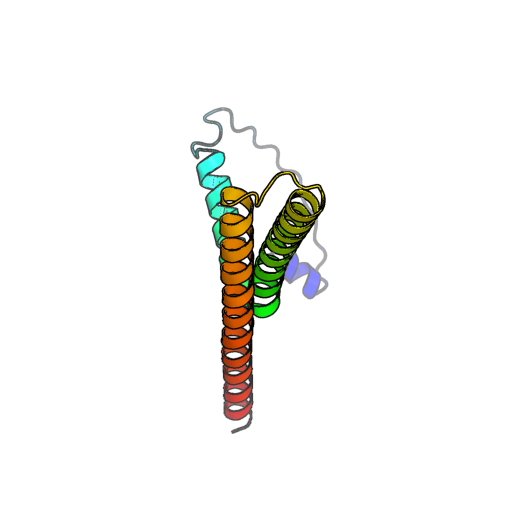R A C 1
ATOM 677 O O . SER A 1 90 ? 8.540 -0.439 -6.594 1.00 96.69 90 SER A O 1
ATOM 679 N N . VAL A 1 91 ? 10.565 0.441 -7.022 1.00 96.69 91 VAL A N 1
ATOM 680 C CA . VAL A 1 91 ? 11.146 0.064 -5.726 1.00 96.69 91 VAL A CA 1
ATOM 681 C C . VAL A 1 91 ? 10.422 0.766 -4.579 1.00 96.69 91 VAL A C 1
ATOM 683 O O . VAL A 1 91 ? 10.051 0.104 -3.613 1.00 96.69 91 VAL A O 1
ATOM 686 N N . LEU A 1 92 ? 10.150 2.070 -4.693 1.00 97.50 92 LEU A N 1
ATOM 687 C CA . LEU A 1 92 ? 9.415 2.829 -3.674 1.00 97.50 92 LEU A CA 1
ATOM 688 C C . LEU A 1 92 ? 8.030 2.233 -3.403 1.00 97.50 92 LEU A C 1
ATOM 690 O O . LEU A 1 92 ? 7.677 2.007 -2.247 1.00 97.50 92 LEU A O 1
ATOM 694 N N . PHE A 1 93 ? 7.266 1.931 -4.454 1.00 97.19 93 PHE A N 1
ATOM 695 C CA . PHE A 1 93 ? 5.936 1.342 -4.315 1.00 97.19 93 PHE A CA 1
ATOM 696 C C . PHE A 1 93 ? 5.972 -0.057 -3.696 1.00 97.19 93 PHE A C 1
ATOM 698 O O . PHE A 1 93 ? 5.147 -0.359 -2.833 1.00 97.19 93 PHE A O 1
ATOM 705 N N . ILE A 1 94 ? 6.949 -0.890 -4.070 1.00 97.38 94 ILE A N 1
ATOM 706 C CA . ILE A 1 94 ? 7.131 -2.213 -3.457 1.00 97.38 94 ILE A C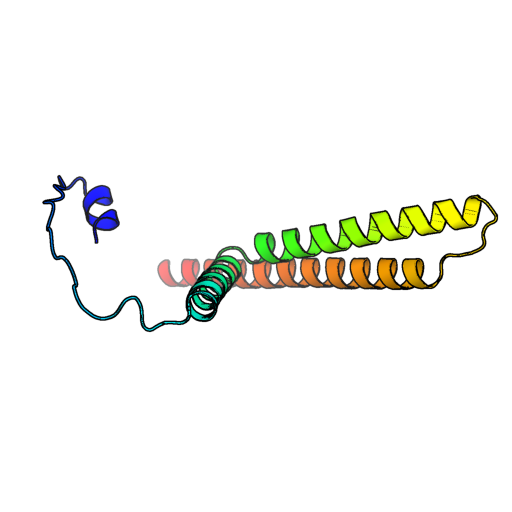A 1
ATOM 707 C C . ILE A 1 94 ? 7.471 -2.072 -1.972 1.00 97.38 94 ILE A C 1
ATOM 709 O O . ILE A 1 94 ? 6.850 -2.742 -1.149 1.00 97.38 94 ILE A O 1
ATOM 713 N N . VAL A 1 95 ? 8.406 -1.187 -1.617 1.00 97.88 95 VAL A N 1
ATOM 714 C CA . VAL A 1 95 ? 8.809 -0.951 -0.224 1.00 97.88 95 VAL A CA 1
ATOM 715 C C . VAL A 1 95 ? 7.611 -0.481 0.601 1.00 97.88 95 VAL A C 1
ATOM 717 O O . VAL A 1 95 ? 7.288 -1.108 1.606 1.00 97.88 95 VAL A O 1
ATOM 720 N N . ILE A 1 96 ? 6.896 0.553 0.152 1.00 97.25 96 ILE A N 1
ATOM 721 C CA . ILE A 1 96 ? 5.699 1.061 0.841 1.00 97.25 96 ILE A CA 1
ATOM 722 C C . ILE A 1 96 ? 4.646 -0.046 0.993 1.00 97.25 96 ILE A C 1
ATOM 724 O O . ILE A 1 96 ? 4.085 -0.215 2.077 1.00 97.25 96 ILE A O 1
ATOM 728 N N . GLY A 1 97 ? 4.409 -0.831 -0.062 1.00 96.50 97 GLY A N 1
ATOM 729 C CA . GLY A 1 97 ? 3.442 -1.926 -0.040 1.00 96.50 97 GLY A CA 1
ATOM 730 C C . GLY A 1 97 ? 3.787 -3.006 0.987 1.00 96.50 97 GLY A C 1
ATOM 731 O O . GLY A 1 97 ? 2.945 -3.383 1.804 1.00 96.50 97 GLY A O 1
ATOM 732 N N . VAL A 1 98 ? 5.049 -3.439 1.010 1.00 96.31 98 VAL A N 1
ATOM 733 C CA . VAL A 1 98 ? 5.549 -4.449 1.952 1.00 96.31 98 VAL A CA 1
ATOM 734 C C . VAL A 1 98 ? 5.498 -3.938 3.392 1.00 96.31 98 VAL A C 1
ATOM 736 O O . VAL A 1 98 ? 4.990 -4.640 4.266 1.00 96.31 98 VAL A O 1
ATOM 739 N N . PHE A 1 99 ? 5.950 -2.707 3.653 1.00 96.25 99 PHE A N 1
ATOM 740 C CA . PHE A 1 99 ? 5.865 -2.110 4.990 1.00 96.25 99 PHE A CA 1
ATOM 741 C C . PHE A 1 99 ? 4.414 -1.993 5.471 1.00 96.25 99 PHE A C 1
ATOM 743 O O . PHE A 1 99 ? 4.125 -2.358 6.609 1.00 96.25 99 PHE A O 1
ATOM 750 N N . SER A 1 100 ? 3.492 -1.577 4.597 1.00 94.00 100 SER A N 1
ATOM 751 C CA . SER A 1 100 ? 2.058 -1.539 4.904 1.00 94.00 100 SER A CA 1
ATOM 752 C C . SER A 1 100 ? 1.529 -2.922 5.295 1.00 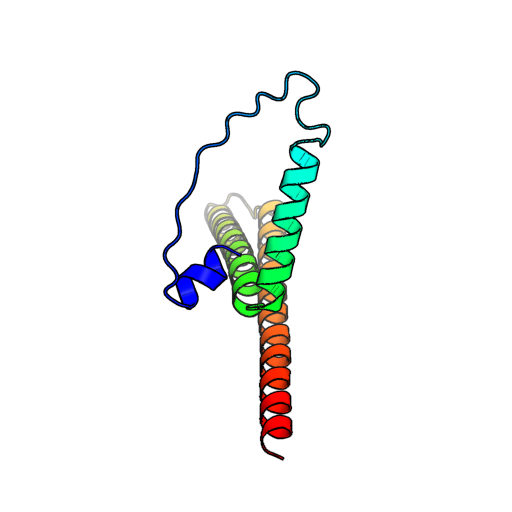94.00 100 SER A C 1
ATOM 754 O O . SER A 1 100 ? 0.857 -3.054 6.317 1.00 94.00 100 SER A O 1
ATOM 756 N N . MET A 1 101 ? 1.872 -3.976 4.546 1.00 93.50 101 MET A N 1
ATOM 757 C CA . MET A 1 101 ? 1.476 -5.344 4.903 1.00 93.50 101 MET A CA 1
ATOM 758 C C . MET A 1 101 ? 2.016 -5.763 6.274 1.00 93.50 101 MET A C 1
ATOM 760 O O . MET A 1 101 ? 1.259 -6.305 7.081 1.00 93.50 101 MET A O 1
ATOM 764 N N . PHE A 1 102 ? 3.287 -5.473 6.572 1.00 94.19 102 PHE A N 1
ATOM 765 C CA . PHE A 1 102 ? 3.866 -5.750 7.889 1.00 94.19 102 PHE A CA 1
ATOM 766 C C . PHE A 1 102 ? 3.139 -5.002 9.008 1.00 94.19 102 PHE A C 1
ATOM 768 O O . PHE A 1 102 ? 2.828 -5.606 10.033 1.00 94.19 102 PHE A O 1
ATOM 775 N N . THR A 1 103 ? 2.796 -3.727 8.815 1.00 92.25 103 THR A N 1
ATOM 776 C CA . THR A 1 103 ? 1.975 -2.978 9.777 1.00 92.25 103 THR A CA 1
ATOM 777 C C . THR A 1 103 ? 0.619 -3.651 10.001 1.00 92.25 103 THR A C 1
ATOM 779 O O . THR A 1 103 ? 0.210 -3.831 11.149 1.00 92.25 103 THR A O 1
ATOM 782 N N . GLY A 1 104 ? -0.049 -4.091 8.931 1.00 90.25 104 GLY A N 1
ATOM 783 C CA . GLY A 1 104 ? -1.310 -4.831 9.017 1.00 90.25 104 GLY A CA 1
ATOM 784 C C . GLY A 1 104 ? -1.199 -6.130 9.814 1.00 90.25 104 GLY A C 1
ATOM 785 O O . GLY A 1 104 ? -2.061 -6.408 10.650 1.00 90.25 104 GLY A O 1
ATOM 786 N N . LEU A 1 105 ? -0.124 -6.894 9.598 1.00 91.38 105 LEU A N 1
ATOM 787 C CA . LEU A 1 105 ? 0.169 -8.119 10.345 1.00 91.38 105 LEU A CA 1
ATOM 788 C C . LEU A 1 105 ? 0.406 -7.829 11.831 1.00 91.38 105 LEU A C 1
ATOM 790 O O . LEU A 1 105 ? -0.217 -8.458 12.683 1.00 91.38 105 LEU A O 1
ATOM 794 N N . ILE A 1 106 ? 1.240 -6.837 12.151 1.00 91.75 106 ILE A N 1
ATOM 795 C CA . ILE A 1 106 ? 1.553 -6.465 13.538 1.00 91.75 106 ILE A CA 1
ATOM 796 C C . ILE A 1 106 ? 0.288 -6.035 14.291 1.00 91.75 106 ILE A C 1
ATOM 798 O O . ILE A 1 106 ? 0.031 -6.515 15.396 1.00 91.75 106 ILE A O 1
ATOM 802 N N . LEU A 1 107 ? -0.531 -5.157 13.702 1.00 88.31 107 LEU A N 1
ATOM 803 C CA . LEU A 1 107 ? -1.769 -4.708 14.345 1.00 88.31 107 LEU A CA 1
ATOM 804 C C . LEU A 1 107 ? -2.761 -5.858 14.545 1.00 88.31 107 LEU A C 1
ATOM 806 O O . LEU A 1 107 ? -3.471 -5.874 15.549 1.00 88.31 107 LEU A O 1
ATOM 810 N N . ASN A 1 108 ? -2.811 -6.816 13.619 1.00 88.81 108 ASN A N 1
ATOM 811 C CA . ASN A 1 108 ? -3.666 -7.992 13.746 1.00 88.81 108 ASN A CA 1
ATOM 812 C C . ASN A 1 108 ? -3.271 -8.869 14.937 1.00 88.81 108 ASN A C 1
ATOM 814 O O . ASN A 1 108 ? -4.140 -9.275 15.708 1.00 88.81 108 ASN A O 1
ATOM 818 N N . GLU A 1 109 ? -1.973 -9.106 15.125 1.00 89.19 109 GLU A N 1
ATOM 819 C CA . GLU A 1 109 ? -1.465 -9.845 16.286 1.00 89.19 109 GLU A CA 1
ATOM 820 C C . GLU A 1 109 ? -1.781 -9.117 17.600 1.00 89.19 109 GLU A C 1
ATOM 822 O O . GLU A 1 109 ? -2.246 -9.730 18.564 1.00 89.19 109 GLU A O 1
ATOM 827 N N . ILE A 1 110 ? -1.626 -7.788 17.632 1.00 89.69 110 ILE A N 1
ATOM 828 C CA . ILE A 1 110 ? -1.984 -6.979 18.807 1.00 89.69 110 ILE A CA 1
ATOM 829 C C . ILE A 1 110 ? -3.490 -7.064 19.098 1.00 89.69 110 ILE A C 1
ATOM 831 O O . ILE A 1 110 ? -3.885 -7.220 20.257 1.00 89.69 110 ILE A O 1
ATOM 835 N N . ALA A 1 111 ? -4.337 -6.961 18.070 1.00 85.94 111 ALA A N 1
ATOM 836 C CA . ALA A 1 111 ? -5.789 -7.035 18.215 1.00 85.94 111 ALA A CA 1
ATOM 837 C C . ALA A 1 111 ? -6.228 -8.404 18.754 1.00 85.94 111 ALA A C 1
ATOM 839 O O . ALA A 1 111 ? -6.973 -8.472 19.733 1.00 85.94 111 ALA A O 1
ATOM 840 N N . LYS A 1 112 ? -5.685 -9.488 18.191 1.00 85.38 112 LYS A N 1
ATOM 841 C CA . LYS A 1 112 ? -5.947 -10.857 18.645 1.00 85.38 112 LYS A CA 1
ATOM 842 C C . LYS A 1 112 ? -5.504 -11.075 20.096 1.00 85.38 112 LYS A C 1
ATOM 844 O O . LYS A 1 112 ? -6.268 -11.603 20.903 1.00 85.38 112 LYS A O 1
ATOM 849 N N . GLY A 1 113 ? -4.321 -10.581 20.465 1.00 86.12 113 GLY A N 1
ATOM 850 C CA . GLY A 1 113 ? -3.828 -10.652 21.842 1.00 86.12 113 GLY A CA 1
ATOM 851 C C . GLY A 1 113 ? -4.717 -9.912 22.853 1.00 86.12 113 GLY A C 1
ATOM 852 O O . GLY A 1 113 ? -4.847 -10.353 23.998 1.00 86.12 113 GLY A O 1
ATOM 853 N N . LYS A 1 114 ? -5.372 -8.811 22.454 1.00 84.94 114 LYS A N 1
ATOM 854 C CA . LYS A 1 114 ? -6.357 -8.116 23.304 1.00 84.94 114 LYS A CA 1
ATOM 855 C C . LYS A 1 114 ? -7.621 -8.951 23.522 1.00 84.94 114 LYS A C 1
ATOM 857 O O . LYS A 1 114 ? -8.113 -9.008 24.650 1.00 84.94 114 LYS A O 1
ATOM 862 N N . GLU A 1 115 ? -8.134 -9.604 22.480 1.00 83.56 115 GLU A N 1
ATOM 863 C CA . GLU A 1 115 ? -9.324 -10.461 22.588 1.00 83.56 115 GLU A CA 1
ATOM 864 C C . GLU A 1 115 ? -9.082 -11.674 23.497 1.00 83.56 115 GLU A C 1
ATOM 866 O O . GLU A 1 115 ? -9.923 -11.994 24.342 1.00 83.56 115 GLU A O 1
ATOM 871 N N . GLU A 1 116 ? -7.907 -12.302 23.397 1.00 84.81 116 GLU A N 1
ATOM 872 C CA . GLU A 1 116 ? -7.529 -13.437 24.247 1.00 84.81 116 GLU A CA 1
ATOM 873 C C . GLU A 1 116 ? -7.451 -13.062 25.735 1.00 84.81 116 GLU A C 1
ATOM 875 O O . GLU A 1 116 ? -7.941 -13.811 26.583 1.00 84.81 116 GLU A O 1
ATOM 880 N N . LYS A 1 117 ? -6.879 -11.895 26.068 1.00 81.38 117 LYS A N 1
ATOM 881 C CA . LYS A 1 117 ? -6.815 -11.403 27.457 1.00 81.38 117 LYS A CA 1
ATOM 882 C C . LYS A 1 117 ? -8.203 -11.127 28.030 1.00 81.38 117 LYS A C 1
ATOM 884 O O . LYS A 1 117 ? -8.512 -11.606 29.119 1.00 81.38 117 LYS A O 1
ATOM 889 N N . LYS A 1 118 ? -9.063 -10.447 27.266 1.00 82.94 118 LYS A N 1
ATOM 890 C CA . LYS A 1 118 ? -10.449 -10.164 27.666 1.00 82.94 118 LYS A CA 1
ATOM 891 C C . LYS A 1 118 ? -11.241 -11.449 27.941 1.00 82.94 118 LYS A C 1
ATOM 893 O O . LYS A 1 118 ? -11.995 -11.517 28.906 1.00 82.94 118 LYS A O 1
ATOM 898 N N . ASN A 1 119 ? -11.062 -12.483 27.118 1.00 82.25 119 ASN A N 1
ATOM 899 C CA . ASN A 1 119 ? -11.749 -13.765 27.303 1.00 82.25 119 ASN A CA 1
ATOM 900 C C . ASN A 1 119 ? -11.257 -14.536 28.545 1.00 82.25 119 ASN A C 1
ATOM 902 O O . ASN A 1 119 ? -12.010 -15.328 29.104 1.00 82.25 119 ASN A O 1
ATOM 906 N N . LYS A 1 120 ? -10.013 -14.312 28.996 1.00 78.75 120 LYS A N 1
ATOM 907 C CA . LYS A 1 120 ? -9.508 -14.878 30.259 1.00 78.75 120 LYS 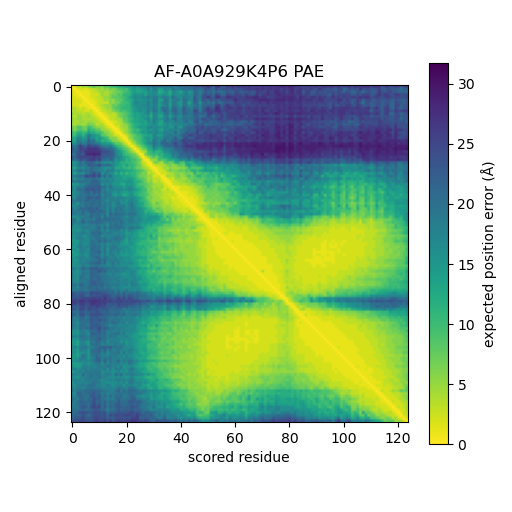A CA 1
ATOM 908 C C . LYS A 1 120 ? -10.100 -14.176 31.483 1.00 78.75 120 LYS A C 1
ATOM 910 O O . LYS A 1 120 ? -10.525 -14.867 32.400 1.00 78.75 120 LYS A O 1
ATOM 915 N N . GLU A 1 121 ? -10.197 -12.847 31.473 1.00 76.62 121 GLU A N 1
ATOM 916 C CA . GLU A 1 121 ? -10.799 -12.080 32.581 1.00 76.62 121 GLU A CA 1
ATOM 917 C C . GLU A 1 121 ? -12.277 -12.423 32.804 1.00 76.62 121 GLU A C 1
ATOM 919 O O . GLU A 1 121 ? -12.703 -12.543 33.940 1.00 76.62 121 GLU A O 1
ATOM 924 N N . ILE A 1 122 ? -13.051 -12.663 31.739 1.00 77.62 122 ILE A N 1
ATOM 925 C CA . ILE A 1 122 ? -14.476 -13.039 31.852 1.00 77.62 122 ILE A CA 1
ATOM 926 C C . ILE A 1 122 ? -14.669 -14.448 32.449 1.00 77.62 122 ILE A C 1
ATOM 928 O O . ILE A 1 122 ? -15.747 -14.773 32.940 1.00 77.62 122 ILE A O 1
ATOM 932 N N . ARG A 1 123 ? -13.649 -15.313 32.379 1.00 69.75 123 ARG A N 1
ATOM 933 C CA . ARG A 1 123 ? -13.704 -16.699 32.874 1.00 69.75 123 ARG A CA 1
ATOM 934 C C . ARG A 1 123 ? -13.189 -16.865 34.308 1.00 69.75 123 ARG A C 1
ATOM 936 O O . ARG A 1 123 ? -13.191 -17.998 34.787 1.00 69.75 123 ARG A O 1
ATOM 943 N N . THR A 1 124 ? -12.717 -15.792 34.942 1.00 64.25 124 THR A N 1
ATOM 944 C CA . THR A 1 124 ? -12.211 -15.790 36.326 1.00 64.25 124 THR A CA 1
ATOM 945 C C . THR A 1 124 ? -13.237 -15.135 37.237 1.00 64.25 124 THR A C 1
ATOM 947 O O . THR A 1 124 ? -13.394 -15.624 38.374 1.00 64.25 124 THR A O 1
#

Sequence (124 aa):
MIYLAEKHGLKTIEVPITEIYVEDGSTLNPWRHGFGNLGTIIAWVSEKRPLFFFGIAGAVFTIIGLILGANVLYVANAGRGVAVGSALASVLFIVIGVFSMFTGLILNEIAKGKEEKKNKEIRT